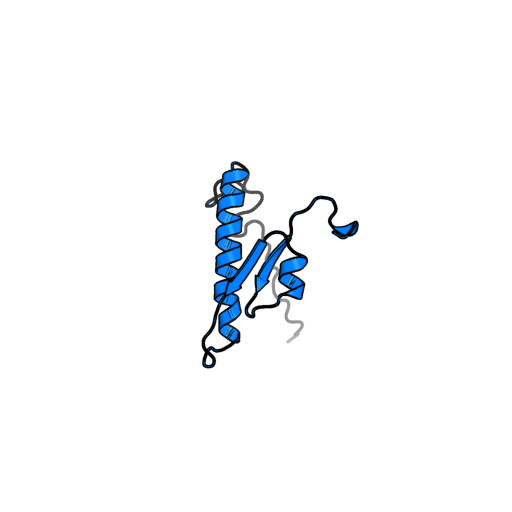Protein AF-A0AAN0NEA4-F1 (afdb_monomer_lite)

Structure (mmCIF, N/CA/C/O backbone):
data_AF-A0AAN0NEA4-F1
#
_entry.id   AF-A0AAN0NEA4-F1
#
loop_
_atom_site.group_PDB
_atom_site.id
_atom_site.type_symbol
_atom_site.label_atom_id
_atom_site.label_alt_id
_atom_site.label_comp_id
_atom_site.label_asym_id
_atom_site.label_entity_id
_atom_site.label_seq_id
_atom_site.pdbx_PDB_ins_code
_atom_site.Cartn_x
_atom_site.Cartn_y
_atom_site.Cartn_z
_atom_site.occupancy
_atom_site.B_iso_or_equiv
_atom_site.auth_seq_id
_atom_site.auth_comp_id
_atom_site.auth_asym_id
_atom_site.auth_atom_id
_atom_site.pdbx_PDB_model_num
ATOM 1 N N . MET A 1 1 ? -2.276 -12.778 -23.566 1.00 57.91 1 MET A N 1
ATOM 2 C CA . MET A 1 1 ? -2.645 -12.424 -22.175 1.00 57.91 1 MET A CA 1
ATOM 3 C C . MET A 1 1 ? -3.145 -13.677 -21.467 1.00 57.91 1 MET A C 1
ATOM 5 O O . MET A 1 1 ? -3.998 -14.348 -22.034 1.00 57.91 1 MET A O 1
ATOM 9 N N . SER A 1 2 ? -2.581 -14.054 -20.310 1.00 54.25 2 SER A N 1
ATOM 10 C CA . SER A 1 2 ? -2.928 -15.329 -19.653 1.00 54.25 2 SER A CA 1
ATOM 11 C C . SER A 1 2 ? -4.355 -15.303 -19.084 1.00 54.25 2 SER A C 1
ATOM 13 O O . SER A 1 2 ? -4.802 -14.286 -18.547 1.00 54.25 2 SER A O 1
ATOM 15 N N . GLY A 1 3 ? -5.070 -16.430 -19.177 1.00 60.06 3 GLY A N 1
ATOM 16 C CA . GLY A 1 3 ? -6.434 -16.577 -18.648 1.00 60.06 3 GLY A CA 1
ATOM 17 C C . GLY A 1 3 ? -6.547 -16.418 -17.124 1.00 60.06 3 GLY A C 1
ATOM 18 O O . GLY A 1 3 ? -7.649 -16.260 -16.612 1.00 60.06 3 GLY A O 1
ATOM 19 N N . GLN A 1 4 ? -5.425 -16.397 -16.393 1.00 69.31 4 GLN A N 1
ATOM 20 C CA . GLN A 1 4 ? -5.388 -16.227 -14.933 1.00 69.31 4 GLN A CA 1
ATOM 21 C C . GLN A 1 4 ? -5.608 -14.779 -14.482 1.00 69.31 4 GLN A C 1
ATOM 23 O O . GLN A 1 4 ? -5.850 -14.540 -13.303 1.00 69.31 4 GLN A O 1
ATOM 28 N N . ARG A 1 5 ? -5.541 -13.800 -15.393 1.00 75.06 5 ARG A N 1
ATOM 29 C CA . ARG A 1 5 ? -5.674 -12.381 -15.035 1.00 75.06 5 ARG A CA 1
ATOM 30 C C . ARG A 1 5 ? -7.065 -11.997 -14.526 1.00 75.06 5 ARG A C 1
ATOM 32 O O . ARG A 1 5 ? -7.184 -10.942 -13.919 1.00 75.06 5 ARG A O 1
ATOM 39 N N . ALA A 1 6 ? -8.096 -12.823 -14.737 1.00 83.75 6 ALA A N 1
ATOM 40 C CA . ALA A 1 6 ? -9.463 -12.598 -14.240 1.00 83.75 6 ALA A CA 1
ATOM 41 C C . ALA A 1 6 ? -10.004 -11.169 -14.498 1.00 83.75 6 ALA A C 1
ATOM 43 O O . ALA A 1 6 ? -10.745 -10.618 -13.692 1.00 83.75 6 ALA A O 1
ATOM 44 N N . GLY A 1 7 ? -9.602 -10.548 -15.615 1.00 85.19 7 GLY A N 1
ATOM 45 C CA . GLY A 1 7 ? -9.976 -9.173 -15.974 1.00 85.19 7 GLY A CA 1
ATOM 46 C C . GLY A 1 7 ? -9.209 -8.059 -15.246 1.00 85.19 7 GLY A C 1
ATOM 47 O O . GLY A 1 7 ? -9.461 -6.885 -15.507 1.00 85.19 7 GLY A O 1
ATOM 48 N N . ASN A 1 8 ? -8.263 -8.392 -14.367 1.00 89.25 8 ASN A N 1
ATOM 49 C CA . ASN A 1 8 ? -7.458 -7.417 -13.642 1.00 89.25 8 ASN A CA 1
ATOM 50 C C . ASN A 1 8 ? -6.342 -6.835 -14.516 1.00 89.25 8 ASN A C 1
ATOM 52 O O . ASN A 1 8 ? -5.714 -7.540 -15.310 1.00 89.25 8 ASN A O 1
ATOM 56 N N . LYS A 1 9 ? -6.063 -5.548 -14.295 1.00 91.38 9 LYS A N 1
ATOM 57 C CA . LYS A 1 9 ? -4.859 -4.881 -14.796 1.00 91.38 9 LYS A CA 1
ATOM 58 C C . LYS A 1 9 ? -3.712 -5.093 -13.815 1.00 91.38 9 LYS A C 1
ATOM 60 O O . LYS A 1 9 ? -3.925 -5.027 -12.606 1.00 91.38 9 LYS A O 1
ATOM 65 N N . ILE A 1 10 ? -2.510 -5.313 -14.334 1.00 92.06 10 ILE A N 1
ATOM 66 C CA . ILE A 1 10 ? -1.291 -5.479 -13.541 1.00 92.06 10 ILE A CA 1
ATOM 67 C C . ILE A 1 10 ? -0.386 -4.276 -13.781 1.00 92.06 10 ILE A C 1
ATOM 69 O O . ILE A 1 10 ? -0.057 -3.960 -14.924 1.00 92.06 10 ILE A O 1
ATOM 73 N N . MET A 1 11 ? 0.025 -3.638 -12.689 1.00 93.12 11 MET A N 1
ATOM 74 C CA . MET A 1 11 ? 1.074 -2.627 -12.677 1.00 93.12 11 MET A CA 1
ATOM 75 C C . MET A 1 11 ? 2.316 -3.216 -12.014 1.00 93.12 11 MET A C 1
ATOM 77 O O . MET A 1 11 ? 2.204 -3.839 -10.958 1.00 93.12 11 MET A O 1
ATOM 81 N N . VAL A 1 12 ? 3.481 -3.000 -12.619 1.00 94.56 12 VAL A N 1
ATOM 82 C CA . VAL A 1 12 ? 4.781 -3.333 -12.032 1.00 94.56 12 VAL A CA 1
ATOM 83 C C . VAL A 1 12 ? 5.599 -2.059 -11.875 1.00 94.56 12 VAL A C 1
ATOM 85 O O . VAL A 1 12 ? 5.649 -1.233 -12.785 1.00 94.56 12 VAL A O 1
ATOM 88 N N . VAL A 1 13 ? 6.224 -1.929 -10.706 1.00 93.69 13 VAL A N 1
ATOM 89 C CA . VAL A 1 13 ? 7.259 -0.936 -10.421 1.00 93.69 13 VAL A CA 1
ATOM 90 C C . VAL A 1 13 ? 8.563 -1.702 -10.246 1.00 93.69 13 VAL A C 1
ATOM 92 O O . VAL A 1 13 ? 8.671 -2.546 -9.357 1.00 93.69 13 VAL A O 1
ATOM 95 N N . ASP A 1 14 ? 9.518 -1.443 -11.125 1.00 93.25 14 ASP A N 1
ATOM 96 C CA . ASP A 1 14 ? 10.780 -2.165 -11.221 1.00 93.25 14 ASP A CA 1
ATOM 97 C C . ASP A 1 14 ? 11.961 -1.246 -10.879 1.00 93.25 14 ASP A C 1
ATOM 99 O O . ASP A 1 14 ? 11.836 -0.024 -10.809 1.00 93.25 14 ASP A O 1
ATOM 103 N N . THR A 1 15 ? 13.126 -1.842 -10.662 1.00 91.31 15 THR A N 1
ATOM 104 C CA . THR A 1 15 ? 14.403 -1.134 -10.466 1.00 91.31 15 THR A CA 1
ATOM 105 C C . THR A 1 15 ? 15.357 -1.308 -11.642 1.00 91.31 15 THR A C 1
ATOM 107 O O . THR A 1 15 ? 16.445 -0.733 -11.663 1.00 91.31 15 THR A O 1
ATOM 110 N N . ARG A 1 16 ? 14.977 -2.144 -12.612 1.00 88.94 16 ARG A N 1
ATOM 111 C CA . ARG A 1 16 ? 15.740 -2.431 -13.823 1.00 88.94 16 ARG A CA 1
ATOM 112 C C . ARG A 1 16 ? 14.791 -2.478 -15.003 1.00 88.94 16 ARG A C 1
ATOM 114 O O . ARG A 1 16 ? 13.620 -2.783 -14.841 1.00 88.94 16 ARG A O 1
ATOM 121 N N . HIS A 1 17 ? 15.315 -2.195 -16.186 1.00 92.50 17 HIS A N 1
ATOM 122 C CA . HIS A 1 17 ? 14.558 -2.338 -17.421 1.00 92.50 17 HIS A CA 1
ATOM 123 C C . HIS A 1 17 ? 14.534 -3.809 -17.846 1.00 92.50 17 HIS A C 1
ATOM 125 O O . HIS A 1 17 ? 15.572 -4.366 -18.202 1.00 92.50 17 HIS A O 1
ATOM 131 N N . ASP A 1 18 ? 13.350 -4.417 -17.837 1.00 94.50 18 ASP A N 1
ATOM 132 C CA . ASP A 1 18 ? 13.094 -5.780 -18.301 1.00 94.50 18 ASP A CA 1
ATOM 133 C C . ASP A 1 18 ? 11.988 -5.771 -19.371 1.00 94.50 18 ASP A C 1
ATOM 135 O O . ASP A 1 18 ? 10.806 -5.533 -19.098 1.00 94.50 18 ASP A O 1
ATOM 139 N N . SER A 1 19 ? 12.378 -6.022 -20.624 1.00 94.12 19 SER A N 1
ATOM 140 C CA . SER A 1 19 ? 11.449 -6.040 -21.758 1.00 94.12 19 SER A CA 1
ATOM 141 C C . SER A 1 19 ? 10.447 -7.191 -21.689 1.00 94.12 19 SER A C 1
ATOM 143 O O . SER A 1 19 ? 9.319 -7.033 -22.149 1.00 94.12 19 SER A O 1
ATOM 145 N N . GLN A 1 20 ? 10.814 -8.320 -21.078 1.00 94.44 20 GLN A N 1
ATOM 146 C CA . GLN A 1 20 ? 9.923 -9.469 -20.949 1.00 94.44 20 GLN A CA 1
ATOM 147 C C . GLN A 1 20 ? 8.790 -9.161 -19.974 1.00 94.44 20 GLN A C 1
ATOM 149 O O . GLN A 1 20 ? 7.638 -9.491 -20.246 1.00 94.44 20 GLN A O 1
ATOM 154 N N . ILE A 1 21 ? 9.094 -8.494 -18.857 1.00 93.56 21 ILE A N 1
ATOM 155 C CA . ILE A 1 21 ? 8.072 -8.070 -17.893 1.00 93.56 21 ILE A CA 1
ATOM 156 C C . ILE A 1 21 ? 7.180 -6.985 -18.488 1.00 93.56 21 ILE A C 1
ATOM 158 O O . ILE A 1 21 ? 5.957 -7.073 -18.361 1.00 93.56 21 ILE A O 1
ATOM 162 N N . LYS A 1 22 ? 7.766 -6.004 -19.183 1.00 94.62 22 LYS A N 1
ATOM 163 C CA . LYS A 1 22 ? 7.022 -4.923 -19.841 1.00 94.62 22 LYS A CA 1
ATOM 164 C C . LYS A 1 22 ? 5.937 -5.446 -20.788 1.00 94.62 22 LYS A C 1
ATOM 166 O O . LYS A 1 22 ? 4.820 -4.936 -20.763 1.00 94.62 22 LYS A O 1
ATOM 171 N N . ASP A 1 23 ? 6.232 -6.490 -21.561 1.00 93.62 23 ASP A N 1
ATOM 172 C CA . ASP A 1 23 ? 5.286 -7.096 -22.511 1.00 93.62 23 ASP A CA 1
ATOM 173 C C . ASP A 1 23 ? 4.147 -7.883 -21.828 1.00 93.62 23 ASP A C 1
ATOM 175 O O . ASP A 1 23 ? 3.140 -8.227 -22.457 1.00 93.62 23 ASP A O 1
ATOM 179 N N . LEU A 1 24 ? 4.284 -8.180 -20.532 1.00 91.81 24 LEU A N 1
ATOM 180 C CA . LEU A 1 24 ? 3.337 -8.979 -19.756 1.00 91.81 24 LEU A CA 1
ATOM 181 C C . LEU A 1 24 ? 2.416 -8.152 -18.858 1.00 91.81 24 LEU A C 1
ATOM 183 O O . LEU A 1 24 ? 1.527 -8.746 -18.238 1.00 91.81 24 LEU A O 1
ATOM 187 N N . VAL A 1 25 ? 2.602 -6.833 -18.752 1.00 93.62 25 VAL A N 1
ATOM 188 C CA . VAL A 1 25 ? 1.901 -5.955 -17.796 1.00 93.62 25 VAL A CA 1
ATOM 189 C C . VAL A 1 25 ? 1.146 -4.822 -18.489 1.00 93.62 25 VAL A C 1
ATOM 191 O O . VAL A 1 25 ? 1.379 -4.519 -19.651 1.00 93.62 25 VAL A O 1
ATOM 194 N N . ASP A 1 26 ? 0.181 -4.220 -17.793 1.00 93.94 26 ASP A N 1
ATOM 195 C CA . ASP A 1 26 ? -0.625 -3.116 -18.336 1.00 93.94 26 ASP A CA 1
ATOM 196 C C . ASP A 1 26 ? 0.051 -1.761 -18.108 1.00 93.94 26 ASP A C 1
ATOM 198 O O . ASP A 1 26 ? -0.128 -0.830 -18.890 1.00 93.94 26 ASP A O 1
ATOM 202 N N . VAL A 1 27 ? 0.804 -1.653 -17.013 1.00 93.56 27 VAL A N 1
ATOM 203 C CA . VAL A 1 27 ? 1.586 -0.475 -16.638 1.00 93.56 27 VAL A CA 1
ATOM 204 C C . VAL A 1 27 ? 2.945 -0.958 -16.140 1.00 93.56 27 VAL A C 1
ATOM 206 O O . VAL A 1 27 ? 3.009 -1.836 -15.277 1.00 93.56 27 VAL A O 1
ATOM 209 N N . TYR A 1 28 ? 4.020 -0.394 -16.685 1.00 95.50 28 TYR A N 1
ATOM 210 C CA . TYR A 1 28 ? 5.395 -0.731 -16.327 1.00 95.50 28 TYR A CA 1
ATOM 211 C C . TYR A 1 28 ? 6.169 0.551 -16.047 1.00 95.50 28 TYR A C 1
ATOM 213 O O . TYR A 1 28 ? 6.422 1.325 -16.969 1.00 95.50 28 TYR A O 1
ATOM 221 N N . GLU A 1 29 ? 6.521 0.762 -14.784 1.00 93.94 29 GLU A N 1
ATOM 222 C CA . GLU A 1 29 ? 7.304 1.909 -14.331 1.00 93.94 29 GLU A CA 1
ATOM 223 C C . GLU A 1 29 ? 8.652 1.425 -13.808 1.00 93.94 29 GLU A C 1
ATOM 225 O O . GLU A 1 29 ? 8.719 0.439 -13.076 1.00 93.94 29 GLU A O 1
ATOM 230 N N . VAL A 1 30 ? 9.728 2.123 -14.163 1.00 92.94 30 VAL A N 1
ATOM 231 C CA . VAL A 1 30 ? 11.086 1.779 -13.730 1.00 92.94 30 VAL A CA 1
ATOM 232 C C . VAL A 1 30 ? 11.650 2.937 -12.929 1.00 92.94 30 VAL A C 1
ATOM 234 O O . VAL A 1 30 ? 11.653 4.079 -13.386 1.00 92.94 30 VAL A O 1
ATOM 237 N N . ILE A 1 31 ? 12.138 2.643 -11.728 1.00 90.12 31 ILE A N 1
ATOM 238 C CA . ILE A 1 31 ? 12.887 3.601 -10.926 1.00 90.12 31 ILE A CA 1
ATOM 239 C C . ILE A 1 31 ? 14.367 3.398 -11.224 1.00 90.12 31 ILE A C 1
ATOM 241 O O . ILE A 1 31 ? 14.945 2.362 -10.893 1.00 90.12 31 ILE A O 1
ATOM 245 N N . GLU A 1 32 ? 14.975 4.399 -11.849 1.00 88.19 32 GLU A N 1
ATOM 246 C CA . GLU A 1 32 ? 16.397 4.379 -12.167 1.00 88.19 32 GLU A CA 1
ATOM 247 C C . GLU A 1 32 ? 17.227 4.794 -10.951 1.00 88.19 32 GLU A C 1
ATOM 249 O O . GLU A 1 32 ? 16.980 5.821 -10.313 1.00 88.19 32 GLU A O 1
ATOM 254 N N . TYR A 1 33 ? 18.242 3.992 -10.646 1.00 84.81 33 TYR A N 1
ATOM 255 C CA . TYR A 1 33 ? 19.204 4.263 -9.586 1.00 84.81 33 TYR A CA 1
ATOM 256 C C . TYR A 1 33 ? 20.605 4.386 -10.173 1.00 84.81 33 TYR A C 1
ATOM 258 O O . TYR A 1 33 ? 20.942 3.723 -11.153 1.00 84.81 33 TYR A O 1
ATOM 266 N N . ASN A 1 34 ? 21.443 5.212 -9.547 1.00 82.56 34 ASN A N 1
ATOM 267 C CA . ASN A 1 34 ? 22.871 5.201 -9.845 1.00 82.56 34 ASN A CA 1
ATOM 268 C C . ASN A 1 34 ? 23.529 3.929 -9.278 1.00 82.56 34 ASN A C 1
ATOM 270 O O . ASN A 1 34 ? 23.039 3.337 -8.316 1.00 82.56 34 ASN A O 1
ATOM 274 N N . GLU A 1 35 ? 24.665 3.526 -9.849 1.00 77.44 35 GLU A N 1
ATOM 275 C CA . GLU A 1 35 ? 25.388 2.303 -9.453 1.00 77.44 35 GLU A CA 1
ATOM 276 C C . GLU A 1 35 ? 25.876 2.325 -7.993 1.00 77.44 35 GLU A C 1
ATOM 278 O O . GLU A 1 35 ? 26.171 1.287 -7.410 1.00 77.44 35 GLU A O 1
ATOM 283 N N . THR A 1 36 ? 25.937 3.510 -7.385 1.00 84.00 36 THR A N 1
ATOM 284 C CA . THR A 1 36 ? 26.372 3.723 -5.999 1.00 84.00 36 THR A CA 1
ATOM 285 C C . THR A 1 36 ? 25.236 3.663 -4.973 1.00 84.00 36 THR A C 1
ATOM 287 O O . THR A 1 36 ? 25.482 3.843 -3.780 1.00 84.00 36 THR A O 1
ATOM 290 N N . MET A 1 37 ? 23.989 3.459 -5.406 1.00 80.75 37 MET A N 1
ATOM 291 C CA . MET A 1 37 ? 22.826 3.491 -4.523 1.00 80.75 37 MET A CA 1
ATOM 292 C C . MET A 1 37 ? 22.786 2.258 -3.616 1.00 80.75 37 MET A C 1
ATOM 294 O O . MET A 1 37 ? 22.882 1.124 -4.083 1.00 80.75 37 MET A O 1
ATOM 298 N N . ASN A 1 38 ? 22.563 2.469 -2.315 1.00 84.62 38 ASN A N 1
ATOM 299 C CA . ASN A 1 38 ? 22.295 1.361 -1.404 1.00 84.62 38 ASN A CA 1
ATOM 300 C C . ASN A 1 38 ? 20.910 0.757 -1.714 1.00 84.62 38 ASN A C 1
ATOM 302 O O . ASN A 1 38 ? 19.891 1.444 -1.602 1.00 84.62 38 ASN A O 1
ATOM 306 N N . MET A 1 39 ? 20.875 -0.535 -2.057 1.00 81.06 39 MET A N 1
ATOM 307 C CA . MET A 1 39 ? 19.637 -1.270 -2.334 1.00 81.06 39 MET A CA 1
ATOM 308 C C . MET A 1 39 ? 18.651 -1.278 -1.158 1.00 81.06 39 MET A C 1
ATOM 310 O O . MET A 1 39 ? 17.446 -1.343 -1.390 1.00 81.06 39 MET A O 1
ATOM 314 N N . ASP A 1 40 ? 19.120 -1.114 0.081 1.00 86.75 40 ASP A N 1
ATOM 315 C CA . ASP A 1 40 ? 18.258 -1.006 1.266 1.00 86.75 40 ASP A CA 1
ATOM 316 C C . ASP A 1 40 ? 17.277 0.182 1.172 1.00 86.75 40 ASP A C 1
ATOM 318 O O . ASP A 1 40 ? 16.201 0.165 1.770 1.00 86.75 40 ASP A O 1
ATOM 322 N N . LEU A 1 41 ? 17.618 1.218 0.394 1.00 87.19 41 LEU A N 1
ATOM 323 C CA . LEU A 1 41 ? 16.804 2.428 0.229 1.00 87.19 41 LEU A CA 1
ATOM 324 C C . LEU A 1 41 ? 15.749 2.311 -0.878 1.00 87.19 41 LEU A C 1
ATOM 326 O O . LEU A 1 41 ? 14.851 3.153 -0.960 1.00 87.19 41 LEU A O 1
ATOM 330 N N . VAL A 1 42 ? 15.807 1.270 -1.714 1.00 88.31 42 VAL A N 1
ATOM 331 C CA . VAL A 1 42 ? 14.833 1.035 -2.797 1.00 88.31 42 VAL A CA 1
ATOM 332 C C . VAL A 1 42 ? 13.413 0.958 -2.241 1.00 88.31 42 VAL A C 1
ATOM 334 O O . VAL A 1 42 ? 12.487 1.546 -2.806 1.00 88.31 42 VAL A O 1
ATOM 337 N N . GLY A 1 43 ? 13.249 0.303 -1.087 1.00 89.19 43 GLY A N 1
ATOM 338 C CA . GLY A 1 43 ? 11.957 0.150 -0.423 1.00 89.19 43 GLY A CA 1
ATOM 339 C C . GLY A 1 43 ? 11.249 1.480 -0.151 1.00 89.19 43 GLY A C 1
ATOM 340 O O . GLY A 1 43 ? 10.026 1.542 -0.251 1.00 89.19 43 GLY A O 1
ATOM 341 N N . LEU A 1 44 ? 11.991 2.566 0.104 1.00 90.88 44 LEU A N 1
ATOM 342 C CA . LEU A 1 44 ? 11.405 3.888 0.351 1.00 90.88 44 LEU A CA 1
ATOM 343 C C . LEU A 1 44 ? 10.653 4.417 -0.877 1.00 90.88 44 LEU A C 1
ATOM 345 O O . LEU A 1 44 ? 9.541 4.926 -0.751 1.00 90.88 44 LEU A O 1
ATOM 349 N N . ASN A 1 45 ? 11.218 4.244 -2.073 1.00 89.50 45 ASN A N 1
ATOM 350 C CA . ASN A 1 45 ? 10.560 4.666 -3.311 1.00 89.50 45 ASN A CA 1
ATOM 351 C C . ASN A 1 45 ? 9.367 3.768 -3.652 1.00 89.50 45 ASN A C 1
ATOM 353 O O . ASN A 1 45 ? 8.327 4.260 -4.082 1.00 89.50 45 ASN A O 1
ATOM 357 N N . MET A 1 46 ? 9.476 2.462 -3.399 1.00 91.19 46 MET A N 1
ATOM 358 C CA . MET A 1 46 ? 8.357 1.532 -3.592 1.00 91.19 46 MET A CA 1
ATOM 359 C C . MET A 1 46 ? 7.164 1.897 -2.697 1.00 91.19 46 MET A C 1
ATOM 361 O O . MET A 1 46 ? 6.017 1.906 -3.149 1.00 91.19 46 MET A O 1
ATOM 365 N N . VAL A 1 47 ? 7.430 2.280 -1.442 1.00 94.31 47 VAL A N 1
ATOM 366 C CA . VAL A 1 47 ? 6.401 2.770 -0.514 1.00 94.31 47 VAL A CA 1
ATOM 367 C C . VAL A 1 47 ? 5.751 4.056 -1.031 1.00 94.31 47 VAL A C 1
ATOM 369 O O . VAL A 1 47 ? 4.532 4.173 -0.938 1.00 94.31 47 VAL A O 1
ATOM 372 N N . MET A 1 48 ? 6.506 4.981 -1.633 1.00 94.06 48 MET A N 1
ATOM 373 C CA . MET A 1 48 ? 5.941 6.203 -2.228 1.00 94.06 48 MET A CA 1
ATOM 374 C C . MET A 1 48 ? 4.913 5.895 -3.328 1.00 94.06 48 MET A C 1
ATOM 376 O O . MET A 1 48 ? 3.816 6.454 -3.311 1.00 94.06 48 MET A O 1
ATOM 380 N N . TYR A 1 49 ? 5.207 4.963 -4.242 1.00 93.44 49 TYR A N 1
ATOM 381 C CA . TYR A 1 49 ? 4.237 4.532 -5.261 1.00 93.44 49 TYR A CA 1
ATOM 382 C C . TYR A 1 49 ? 2.972 3.936 -4.630 1.00 93.44 49 TYR A C 1
ATOM 384 O O . TYR A 1 49 ? 1.855 4.296 -5.010 1.00 93.44 49 TYR A O 1
ATOM 392 N N . ALA A 1 50 ? 3.131 3.069 -3.624 1.00 94.31 50 ALA A N 1
ATOM 393 C CA . ALA A 1 50 ? 2.003 2.473 -2.912 1.00 94.31 50 ALA A CA 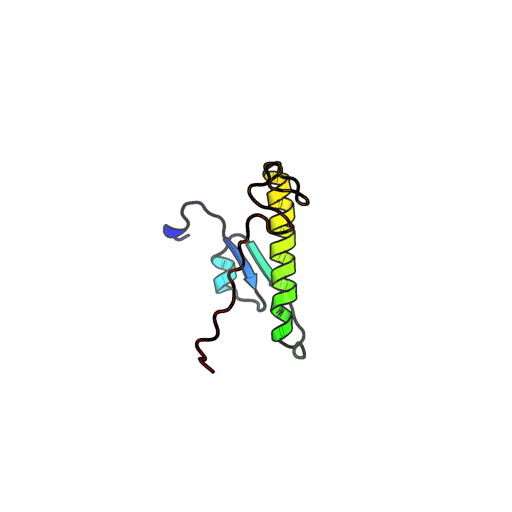1
ATOM 394 C C . ALA A 1 50 ? 1.156 3.521 -2.164 1.00 94.31 50 ALA A C 1
ATOM 396 O O . ALA A 1 50 ? -0.076 3.432 -2.158 1.00 94.31 50 ALA A O 1
ATOM 397 N N . GLN A 1 51 ? 1.791 4.534 -1.567 1.00 96.81 51 GLN A N 1
ATOM 398 C CA . GLN A 1 51 ? 1.121 5.642 -0.882 1.00 96.81 51 GLN A CA 1
ATOM 399 C C . GLN A 1 51 ? 0.308 6.499 -1.856 1.00 96.81 51 GLN A C 1
ATOM 401 O O . GLN A 1 51 ? -0.867 6.761 -1.595 1.00 96.81 51 GLN A O 1
ATOM 406 N N . ILE A 1 52 ? 0.891 6.878 -2.998 1.00 95.81 52 ILE A N 1
ATOM 407 C CA . ILE A 1 52 ? 0.208 7.657 -4.041 1.00 95.81 52 ILE A CA 1
ATOM 408 C C . ILE A 1 52 ? -0.991 6.876 -4.589 1.00 95.81 52 ILE A C 1
ATOM 410 O O . ILE A 1 52 ? -2.101 7.410 -4.659 1.00 95.81 52 ILE A O 1
ATOM 414 N N . PHE A 1 53 ? -0.803 5.594 -4.915 1.00 94.12 53 PHE A N 1
ATOM 415 C CA . PHE A 1 53 ? -1.892 4.731 -5.373 1.00 94.12 53 PHE A CA 1
ATOM 416 C C . PHE A 1 53 ? -3.028 4.661 -4.344 1.00 94.12 53 PHE A C 1
ATOM 418 O O . PHE A 1 53 ? -4.195 4.850 -4.691 1.00 94.12 53 PHE A O 1
ATOM 425 N N . SER A 1 54 ? -2.690 4.451 -3.069 1.00 95.88 54 SER A N 1
ATOM 426 C CA . SER A 1 54 ? -3.664 4.346 -1.978 1.00 95.88 54 SER A CA 1
ATOM 427 C C . SER A 1 54 ? -4.426 5.652 -1.745 1.00 95.88 54 SER A C 1
ATOM 429 O O . SER A 1 54 ? -5.635 5.617 -1.511 1.00 95.88 54 SER A O 1
ATOM 431 N N . LEU A 1 55 ? -3.755 6.804 -1.860 1.00 97.75 55 LEU A N 1
ATOM 432 C CA . LEU A 1 55 ? -4.376 8.124 -1.757 1.00 97.75 55 LEU A CA 1
ATOM 433 C C . LEU A 1 55 ? -5.459 8.305 -2.827 1.00 97.75 55 LEU A C 1
ATOM 435 O O . LEU A 1 55 ? -6.612 8.598 -2.502 1.00 97.75 55 LEU A O 1
ATOM 439 N N . TYR A 1 56 ? -5.115 8.072 -4.096 1.00 96.75 56 TYR A N 1
ATOM 440 C CA . TYR A 1 56 ? -6.073 8.202 -5.194 1.00 96.75 56 TYR A CA 1
ATOM 441 C C . TYR A 1 56 ? -7.194 7.163 -5.116 1.00 96.75 56 TYR A C 1
ATOM 443 O O . TYR A 1 56 ? -8.346 7.492 -5.402 1.00 96.75 56 TYR A O 1
ATOM 451 N N . GLN A 1 57 ? -6.901 5.932 -4.685 1.00 95.38 57 GLN A N 1
ATOM 452 C CA . GLN A 1 57 ? -7.940 4.922 -4.484 1.00 95.38 57 GLN A CA 1
ATOM 453 C C . GLN A 1 57 ? -8.907 5.293 -3.358 1.00 95.38 57 GLN A C 1
ATOM 455 O O . GLN A 1 57 ? -10.107 5.080 -3.510 1.00 95.38 57 GLN A O 1
ATOM 460 N N . SER A 1 58 ? -8.413 5.865 -2.258 1.00 97.06 58 SER A N 1
ATOM 461 C CA . SER A 1 58 ? -9.259 6.355 -1.165 1.00 97.06 58 SER A CA 1
ATOM 462 C C . SER A 1 58 ? -10.261 7.390 -1.681 1.00 97.06 58 SER A C 1
ATOM 464 O O . SER A 1 58 ? -11.472 7.206 -1.537 1.00 97.06 58 SER A O 1
ATOM 466 N N . ILE A 1 59 ? -9.766 8.402 -2.405 1.00 97.06 59 ILE A N 1
ATOM 467 C CA . ILE A 1 59 ? -10.600 9.451 -3.009 1.00 97.06 59 ILE A CA 1
ATOM 468 C C . ILE A 1 59 ? -11.614 8.839 -3.986 1.00 97.06 59 ILE A C 1
ATOM 470 O O . ILE A 1 59 ? -12.805 9.131 -3.905 1.00 97.06 59 ILE A O 1
ATOM 474 N N . LYS A 1 60 ? -11.173 7.938 -4.873 1.00 96.94 60 LYS A N 1
ATOM 475 C CA . LYS A 1 60 ? -12.040 7.279 -5.863 1.00 96.94 60 LYS A CA 1
ATOM 476 C C . LYS A 1 60 ? -13.153 6.439 -5.228 1.00 96.94 60 LYS A C 1
ATOM 478 O O . LYS A 1 60 ? -14.234 6.328 -5.800 1.00 96.94 60 LYS A O 1
ATOM 483 N N . LEU A 1 61 ? -12.905 5.845 -4.063 1.00 95.88 61 LEU A N 1
ATOM 484 C CA . LEU A 1 61 ? -13.897 5.081 -3.302 1.00 95.88 61 LEU A CA 1
ATOM 485 C C . LEU A 1 61 ? -14.785 5.962 -2.405 1.00 95.88 61 LEU A C 1
ATOM 487 O O . LEU A 1 61 ? -15.531 5.422 -1.587 1.00 95.88 61 LEU A O 1
ATOM 491 N N . ASN A 1 62 ? -14.716 7.293 -2.534 1.00 95.00 62 ASN A N 1
ATOM 492 C CA . ASN A 1 62 ? -15.396 8.256 -1.663 1.00 95.00 62 ASN A CA 1
ATOM 493 C C . ASN A 1 62 ? -15.060 8.055 -0.174 1.00 95.00 62 ASN A C 1
ATOM 495 O O . ASN A 1 62 ? -15.911 8.203 0.705 1.00 95.00 62 ASN A O 1
ATOM 499 N N . LYS A 1 63 ? -13.810 7.686 0.119 1.00 94.56 63 LYS A N 1
ATOM 500 C CA . LYS A 1 63 ? -13.256 7.641 1.473 1.00 94.56 63 LYS A CA 1
ATOM 501 C C . LYS A 1 63 ? -12.413 8.891 1.717 1.00 94.56 63 LYS A C 1
ATOM 503 O O . LYS A 1 63 ? -11.798 9.426 0.799 1.00 94.56 63 LYS A O 1
ATOM 508 N N . SER A 1 64 ? -12.376 9.353 2.967 1.00 94.50 64 SER A N 1
ATOM 509 C CA . SER A 1 64 ? -11.404 10.368 3.380 1.00 94.50 64 SER A CA 1
ATOM 510 C C . SER A 1 64 ? -10.063 9.681 3.659 1.00 94.50 64 SER A C 1
ATOM 512 O O . SER A 1 64 ? -10.044 8.749 4.465 1.00 94.50 64 SER A O 1
ATOM 514 N N . PRO A 1 65 ? -8.947 10.105 3.038 1.00 94.94 65 PRO A N 1
ATOM 515 C CA . PRO A 1 65 ? -7.620 9.574 3.352 1.00 94.94 65 PRO A CA 1
ATOM 516 C C . PRO A 1 65 ? -7.225 9.743 4.828 1.00 94.94 65 PRO A C 1
ATOM 518 O O . PRO A 1 65 ? -6.564 8.865 5.374 1.00 94.94 65 PRO A O 1
ATOM 521 N N . ASP A 1 66 ? -7.680 10.817 5.482 1.00 95.12 66 ASP A N 1
ATOM 522 C CA . ASP A 1 66 ? -7.345 11.114 6.884 1.00 95.12 66 ASP A CA 1
ATOM 523 C C . ASP A 1 66 ? -8.125 10.244 7.875 1.00 95.12 66 ASP A C 1
ATOM 525 O O . ASP A 1 66 ? -7.619 9.864 8.933 1.00 95.12 66 ASP A O 1
ATOM 529 N N . ASN A 1 67 ? -9.378 9.932 7.538 1.00 94.56 67 ASN A N 1
ATOM 530 C CA . ASN A 1 67 ? -10.239 9.065 8.334 1.00 94.56 67 ASN A CA 1
ATOM 531 C C . ASN A 1 67 ? -11.082 8.153 7.423 1.00 94.56 67 ASN A C 1
ATOM 533 O O . ASN A 1 67 ? -12.256 8.445 7.165 1.00 94.56 67 ASN A O 1
ATOM 537 N N . PRO A 1 68 ? -10.511 7.038 6.928 1.00 93.56 68 PRO A N 1
ATOM 538 C CA . PRO A 1 68 ? -11.200 6.148 5.993 1.00 93.56 68 PRO A CA 1
ATOM 539 C C . PRO 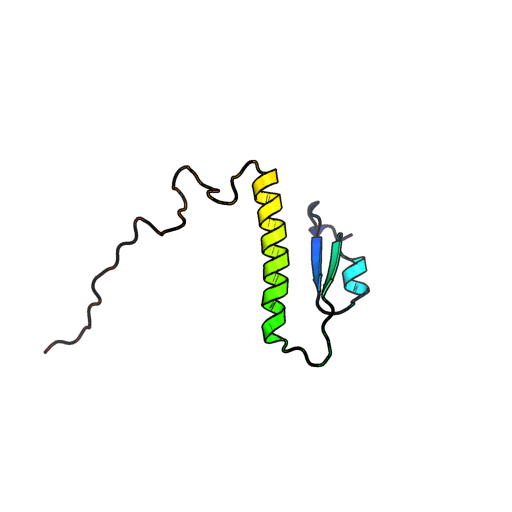A 1 68 ? -12.366 5.373 6.634 1.00 93.56 68 PRO A C 1
ATOM 541 O O . PRO A 1 68 ? -13.244 4.875 5.918 1.00 93.56 68 PRO A O 1
ATOM 544 N N . TRP A 1 69 ? -12.409 5.294 7.971 1.00 93.56 69 TRP A N 1
ATOM 545 C CA . TRP A 1 69 ? -13.435 4.584 8.742 1.00 93.56 69 TRP A CA 1
ATOM 546 C C . TRP A 1 69 ? -14.043 5.458 9.852 1.00 93.56 69 TRP A C 1
ATOM 548 O O . TRP A 1 69 ? -13.781 5.228 11.032 1.00 93.56 69 TRP A O 1
ATOM 558 N N . PRO A 1 70 ? -14.945 6.401 9.512 1.00 92.44 70 PRO A N 1
ATOM 559 C CA . PRO A 1 70 ? -15.598 7.263 10.502 1.00 92.44 70 PRO A CA 1
ATOM 560 C C . PRO A 1 70 ? -16.438 6.514 11.544 1.00 92.44 70 PRO A C 1
ATOM 562 O O . PRO A 1 70 ? -16.738 7.069 12.595 1.00 92.44 70 PRO A O 1
ATOM 565 N N . SER A 1 71 ? -16.810 5.258 11.270 1.00 94.56 71 SER A N 1
ATOM 566 C CA . SER A 1 71 ? -17.513 4.392 12.222 1.00 94.56 71 SER A CA 1
ATOM 567 C C . SER A 1 71 ? -16.663 3.980 13.428 1.00 94.56 71 SER A C 1
ATOM 569 O O . SER A 1 71 ? -17.211 3.436 14.381 1.00 94.56 71 SER A O 1
ATOM 571 N N . GLY A 1 72 ? -15.341 4.178 13.381 1.00 92.19 72 GLY A N 1
ATOM 572 C CA . GLY A 1 72 ? -14.428 3.760 14.444 1.00 92.19 72 GLY A CA 1
ATOM 573 C C . GLY A 1 72 ? -14.123 2.260 14.458 1.00 92.19 72 GLY A C 1
ATOM 574 O O . GLY A 1 72 ? -13.526 1.782 15.418 1.00 92.19 72 GLY A O 1
ATOM 575 N N . LEU A 1 73 ? -14.488 1.511 13.403 1.00 92.88 73 LEU A N 1
ATOM 576 C CA . LEU A 1 73 ? -14.086 0.102 13.250 1.00 92.88 73 LEU A CA 1
ATOM 577 C C . LEU A 1 73 ? -12.554 -0.043 13.210 1.00 92.88 73 LEU A C 1
ATOM 579 O O . LEU A 1 73 ? -12.001 -1.014 13.716 1.00 92.88 73 LEU A O 1
ATOM 583 N N . VAL A 1 74 ? -11.878 0.942 12.615 1.00 91.81 74 VAL A N 1
ATOM 584 C CA . VAL A 1 74 ? -10.420 1.083 12.591 1.00 91.81 74 VAL A CA 1
ATOM 585 C C . VAL A 1 74 ? -10.088 2.516 12.986 1.00 91.81 74 VAL A C 1
ATOM 587 O O . VAL A 1 74 ? -10.746 3.446 12.528 1.00 91.81 74 VAL A O 1
ATOM 590 N N . ASN A 1 75 ? -9.062 2.694 13.818 1.00 94.06 75 ASN A N 1
ATOM 591 C CA . ASN A 1 75 ? -8.678 3.991 14.369 1.00 94.06 75 ASN A CA 1
ATOM 592 C C . ASN A 1 75 ? -7.177 4.234 14.203 1.00 94.06 75 ASN A C 1
ATOM 594 O O . ASN A 1 75 ? -6.381 3.297 14.240 1.00 94.06 75 ASN A O 1
ATOM 598 N N . ARG A 1 76 ? -6.786 5.512 14.099 1.00 95.31 76 ARG A N 1
ATOM 599 C CA . ARG A 1 76 ? -5.370 5.927 14.099 1.00 95.31 76 ARG A CA 1
ATOM 600 C C . ARG A 1 76 ? -4.642 5.491 15.375 1.00 95.31 76 ARG A C 1
ATOM 602 O O . ARG A 1 76 ? -3.466 5.153 15.331 1.00 95.31 76 ARG A O 1
ATOM 609 N N . VAL A 1 77 ? -5.339 5.529 16.509 1.00 95.69 77 VAL A N 1
ATOM 610 C CA . VAL A 1 77 ? -4.863 5.007 17.794 1.00 95.69 77 VAL A CA 1
ATOM 611 C C . VAL A 1 77 ? -5.683 3.771 18.112 1.00 95.69 77 VAL A C 1
ATOM 613 O O . VAL A 1 77 ? -6.911 3.835 18.082 1.00 95.69 77 VAL A O 1
ATOM 616 N N . VAL A 1 78 ? -5.013 2.657 18.401 1.00 94.56 78 VAL A N 1
ATOM 617 C CA . VAL A 1 78 ? -5.692 1.398 18.703 1.00 94.56 78 VAL A CA 1
ATOM 618 C C . VAL A 1 78 ? -6.552 1.542 19.963 1.00 94.56 78 VAL A C 1
ATOM 620 O O . VAL A 1 78 ? -6.139 2.141 20.955 1.00 94.56 78 VAL A O 1
ATOM 623 N N . GLN A 1 79 ? -7.764 1.002 19.910 1.00 95.06 79 GLN A N 1
ATOM 624 C CA . GLN A 1 79 ? -8.731 1.014 21.005 1.00 95.06 79 GLN A CA 1
ATOM 625 C C . GLN A 1 79 ? -9.158 -0.424 21.310 1.00 95.06 79 GLN A C 1
ATOM 627 O O . GLN A 1 79 ? -9.117 -1.280 20.430 1.00 95.06 79 GLN A O 1
ATOM 632 N N . GLY A 1 80 ? -9.550 -0.698 22.558 1.00 94.56 80 GLY A N 1
ATOM 633 C CA . GLY A 1 80 ? -9.992 -2.036 22.975 1.00 94.56 80 GLY A CA 1
ATOM 634 C C . GLY A 1 80 ? -8.864 -3.049 23.207 1.00 94.56 80 GLY A C 1
ATOM 635 O O . GLY A 1 80 ? -9.132 -4.243 23.304 1.00 94.56 80 GLY A O 1
ATOM 636 N N . VAL A 1 81 ? -7.609 -2.598 23.310 1.00 96.62 81 VAL A N 1
ATOM 637 C CA . VAL A 1 81 ? -6.475 -3.477 23.627 1.00 96.62 81 VAL A CA 1
ATOM 638 C C . VAL A 1 81 ? -6.417 -3.726 25.130 1.00 96.62 81 VAL A C 1
ATOM 640 O O . VAL A 1 81 ? -6.220 -2.797 25.912 1.00 96.62 81 VAL A O 1
ATOM 643 N N . ILE A 1 82 ? -6.553 -4.991 25.524 1.00 96.31 82 ILE A N 1
ATOM 644 C CA . ILE A 1 82 ? -6.339 -5.445 26.900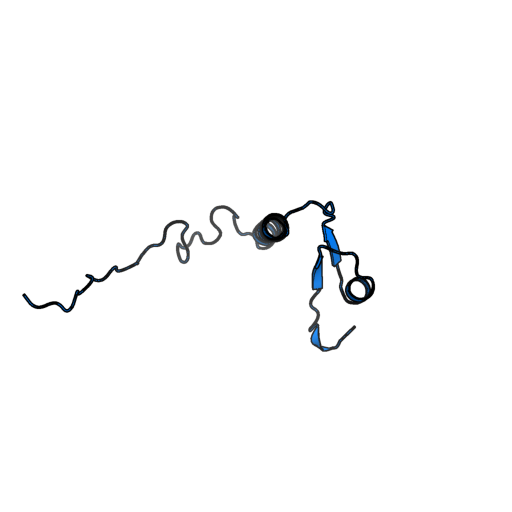 1.00 96.31 82 ILE A CA 1
ATOM 645 C C . ILE A 1 82 ? -4.903 -5.955 27.007 1.00 96.31 82 ILE A C 1
ATOM 647 O O . ILE A 1 82 ? -4.532 -6.931 26.356 1.00 96.31 82 ILE A O 1
ATOM 651 N N . ILE A 1 83 ? -4.096 -5.294 27.836 1.00 94.56 83 ILE A N 1
ATOM 652 C CA . ILE A 1 83 ? -2.748 -5.754 28.174 1.00 94.56 83 ILE A CA 1
ATOM 653 C C . ILE A 1 83 ? -2.837 -6.567 29.460 1.00 94.56 83 ILE A C 1
ATOM 655 O O . ILE A 1 83 ? -3.210 -6.047 30.510 1.00 94.56 83 ILE A O 1
ATOM 659 N N . TYR A 1 84 ? -2.505 -7.850 29.377 1.00 94.12 84 TYR A N 1
ATOM 660 C CA . TYR A 1 84 ? -2.505 -8.730 30.540 1.00 94.12 84 TYR A CA 1
ATOM 661 C C . TYR A 1 84 ? -1.213 -8.581 31.351 1.00 94.12 84 TYR A C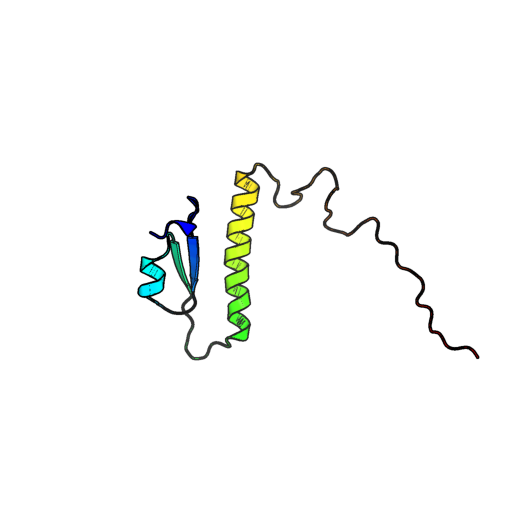 1
ATOM 663 O O . TYR A 1 84 ? -0.155 -8.317 30.770 1.00 94.12 84 TYR A O 1
ATOM 671 N N . PRO A 1 85 ? -1.266 -8.779 32.683 1.00 90.88 85 PRO A N 1
ATOM 672 C CA . PRO A 1 85 ? -0.071 -8.794 33.509 1.00 90.88 85 PRO A CA 1
ATOM 673 C C . PRO A 1 85 ? 0.927 -9.838 33.015 1.00 90.88 85 PRO A C 1
ATOM 675 O O . PRO A 1 85 ? 0.580 -10.996 32.761 1.00 90.88 85 PRO A O 1
ATOM 678 N N . TYR A 1 86 ? 2.187 -9.426 32.923 1.00 89.81 86 TYR A N 1
ATOM 679 C CA . TYR A 1 86 ? 3.280 -10.340 32.652 1.00 89.81 86 TYR A CA 1
ATOM 680 C C . TYR A 1 86 ? 3.542 -11.192 33.901 1.00 89.81 86 TYR A C 1
ATOM 682 O O . TYR A 1 86 ? 4.087 -10.713 34.895 1.00 89.81 86 TYR A O 1
ATOM 690 N N . HIS A 1 87 ? 3.117 -12.455 33.868 1.00 81.56 87 HIS A N 1
ATOM 691 C CA . HIS A 1 87 ? 3.384 -13.411 34.937 1.00 81.56 87 HIS A CA 1
ATOM 692 C C . HIS A 1 87 ? 4.782 -13.997 34.731 1.00 81.56 87 HIS A C 1
ATOM 694 O O . HIS A 1 87 ? 4.958 -14.988 34.026 1.00 81.56 87 HIS A O 1
ATOM 700 N N . ASN A 1 88 ? 5.790 -13.386 35.352 1.00 72.75 88 ASN A N 1
ATOM 701 C CA . ASN A 1 88 ? 7.068 -14.060 35.550 1.00 72.75 88 ASN A CA 1
ATOM 702 C C . ASN A 1 88 ? 6.820 -15.253 36.483 1.00 72.75 88 ASN A C 1
ATOM 704 O O . ASN A 1 88 ? 6.601 -15.064 37.678 1.00 72.75 88 ASN A O 1
ATOM 708 N N . GLY A 1 89 ? 6.834 -16.474 35.946 1.00 65.44 89 GLY A N 1
ATOM 709 C CA . GLY A 1 89 ? 6.789 -17.721 36.714 1.00 65.44 89 GLY A CA 1
ATOM 710 C C . GLY A 1 89 ? 8.059 -17.939 37.540 1.00 65.44 89 GLY A C 1
ATOM 711 O O . GLY A 1 89 ? 8.815 -18.868 37.284 1.00 65.44 89 GLY A O 1
ATOM 712 N N . GLY A 1 90 ? 8.303 -17.071 38.519 1.00 54.12 90 GLY A N 1
ATOM 713 C CA . GLY A 1 90 ? 9.403 -17.161 39.464 1.00 54.12 90 GLY A CA 1
ATOM 714 C C . GLY A 1 90 ? 8.871 -16.971 40.871 1.00 54.12 90 GLY A C 1
ATOM 715 O O . GLY A 1 90 ? 8.783 -15.845 41.354 1.00 54.12 90 GLY A O 1
ATOM 716 N N . ALA A 1 91 ? 8.523 -18.085 41.510 1.00 52.41 91 ALA A N 1
ATOM 717 C CA . ALA A 1 91 ? 8.478 -18.159 42.958 1.00 52.41 91 ALA A CA 1
ATOM 718 C C . ALA A 1 91 ? 9.804 -17.619 43.521 1.00 52.41 91 ALA A C 1
ATOM 720 O O . ALA A 1 91 ? 10.885 -18.050 43.110 1.00 52.41 91 ALA A O 1
ATOM 721 N N . LYS A 1 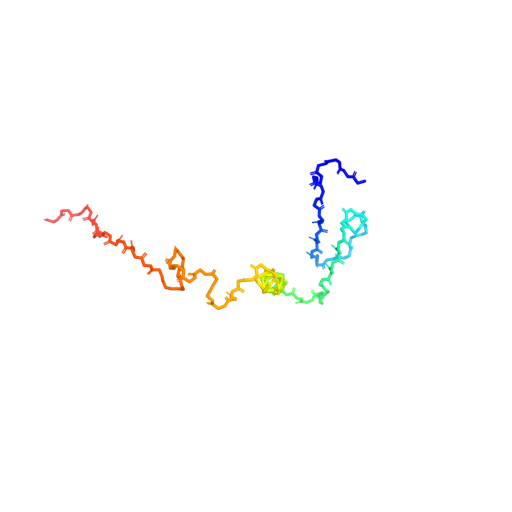92 ? 9.707 -16.666 44.442 1.00 46.91 92 LYS A N 1
ATOM 722 C CA . LYS A 1 92 ? 10.643 -16.573 45.556 1.00 46.91 92 LYS A CA 1
ATOM 723 C C . LYS A 1 92 ? 9.901 -17.034 46.793 1.00 46.91 92 LYS A C 1
ATOM 725 O O . LYS A 1 92 ? 8.717 -16.647 46.912 1.00 46.91 92 LYS A O 1
#

Sequence (92 aa):
MSGQRAGNKIMVVDTRHDSQIKDLVDVYEVIEYNETMNMDLVGLNMVMYAQIFSLYQSIKLNKSPDNPWPSGLVNRVVQGVIIYPYHNGGAK

pLDDT: mean 88.72, std 10.96, range [46.91, 97.75]

Foldseek 3Di:
DDPVCVPDFDADEEQDDDPVVVVVGPHYHHDYDDPPDDPVCVVVVVVVVVVVVVCVVCVVVVADPVPRDPVVPDDPDDPPDDDDDDDPPDDD

Secondary structure (DSSP, 8-state):
--GGGTT---EEEESS--HHHHTT-SEEEE----TT--GGGHHHHHHHHHHHHHHHHHHHTT--SS-S-TTSSS-SS--SPPPPP-------

Radius of gyration: 21.57 Å; chains: 1; bounding box: 44×29×68 Å